Protein AF-A0A2N1TPY8-F1 (afdb_monomer_lite)

Foldseek 3Di:
DDLVVLQVLLVLLVVLCVVCVVPPDQPLVVLVVVLCVVQVHDGLSVCCVSPVPSSVVSSVSSVVVVSD

Secondary structure (DSSP, 8-state):
--HHHHHHHHHHHHHHHHHHHTTS--HHHHHHHHHHHHHT-SSHHHHHHH-HHHHHHHHHHHHHTT--

Sequence (68 aa):
MTAQQLLCDLAIAERNMEVQLKYNRLRYSNEVSNMFTVNDVSTYYDLIQKNIRQALALRRLAKREHLL

Radius of gyration: 11.15 Å; chains: 1; bounding box: 24×26×27 Å

pLDDT: mean 84.87, std 9.69, range [54.66, 92.56]

Structure (mmCIF, N/CA/C/O backbone):
data_AF-A0A2N1TPY8-F1
#
_entry.id   AF-A0A2N1TPY8-F1
#
loop_
_atom_site.group_PDB
_atom_site.id
_atom_site.type_symbol
_atom_site.label_atom_id
_atom_site.label_alt_id
_atom_site.label_comp_id
_atom_site.label_asym_id
_atom_site.label_entity_id
_atom_site.label_seq_id
_atom_site.pdbx_PDB_ins_code
_atom_site.Cartn_x
_atom_site.Cartn_y
_atom_site.Cartn_z
_atom_site.occupancy
_atom_site.B_iso_or_equiv
_atom_site.auth_seq_id
_atom_site.auth_comp_id
_atom_site.auth_asym_id
_atom_site.auth_atom_id
_atom_site.pdbx_PDB_model_num
ATOM 1 N N . MET A 1 1 ? 7.458 14.476 9.187 1.00 68.31 1 MET A N 1
ATOM 2 C CA . MET A 1 1 ? 6.873 13.909 7.953 1.00 68.31 1 MET A CA 1
ATOM 3 C C . MET A 1 1 ? 5.369 13.972 8.097 1.00 68.31 1 MET A C 1
ATOM 5 O O . MET A 1 1 ? 4.874 13.585 9.150 1.00 68.31 1 MET A O 1
ATOM 9 N N . THR A 1 2 ? 4.666 14.507 7.106 1.00 86.75 2 THR A N 1
ATOM 10 C CA . THR A 1 2 ? 3.200 14.609 7.145 1.00 86.75 2 THR A CA 1
ATOM 11 C C . THR A 1 2 ? 2.551 13.294 6.701 1.00 86.75 2 THR A C 1
ATOM 13 O O . THR A 1 2 ? 3.176 12.494 6.004 1.00 86.75 2 THR A O 1
ATOM 16 N N . ALA A 1 3 ? 1.291 13.061 7.086 1.00 84.50 3 ALA A N 1
ATOM 17 C CA . ALA A 1 3 ? 0.523 11.900 6.620 1.00 84.50 3 ALA A CA 1
ATOM 18 C C . ALA A 1 3 ? 0.411 11.869 5.084 1.00 84.50 3 ALA A C 1
ATOM 20 O O . ALA A 1 3 ? 0.507 10.808 4.477 1.00 84.50 3 ALA A O 1
ATOM 21 N N . GLN A 1 4 ? 0.309 13.045 4.456 1.00 87.38 4 GLN A N 1
ATOM 22 C CA . GLN A 1 4 ? 0.284 13.194 3.002 1.00 87.38 4 GLN A CA 1
ATOM 23 C C . GLN A 1 4 ? 1.600 12.750 2.343 1.00 87.38 4 GLN A C 1
ATOM 25 O O . GLN A 1 4 ? 1.568 12.036 1.350 1.00 87.38 4 GLN A O 1
ATOM 30 N N . GLN A 1 5 ? 2.755 13.104 2.919 1.00 89.19 5 GLN A N 1
ATOM 31 C CA . GLN A 1 5 ? 4.055 12.627 2.428 1.00 89.19 5 GLN A CA 1
ATOM 32 C C . GLN A 1 5 ? 4.189 11.106 2.555 1.00 89.19 5 GLN A C 1
ATOM 34 O O . GLN A 1 5 ? 4.690 10.460 1.644 1.00 89.19 5 GLN A O 1
ATOM 39 N N . LEU A 1 6 ? 3.719 10.523 3.664 1.00 89.81 6 LEU A N 1
ATOM 40 C CA . LEU A 1 6 ? 3.741 9.071 3.859 1.00 89.81 6 LEU A CA 1
ATOM 41 C C . LEU A 1 6 ? 2.851 8.344 2.848 1.00 89.81 6 LEU A C 1
ATOM 43 O O . LEU A 1 6 ? 3.261 7.325 2.306 1.00 89.81 6 LEU A O 1
ATOM 47 N N . LEU A 1 7 ? 1.658 8.878 2.586 1.00 91.06 7 LEU A N 1
ATOM 48 C CA . LEU A 1 7 ? 0.745 8.336 1.586 1.00 91.06 7 LEU A CA 1
ATOM 49 C C . LEU A 1 7 ? 1.382 8.360 0.189 1.00 91.06 7 LEU A C 1
ATOM 51 O O . LEU A 1 7 ? 1.360 7.345 -0.501 1.00 91.06 7 LEU A O 1
ATOM 55 N N . CYS A 1 8 ? 1.993 9.486 -0.201 1.00 91.38 8 CYS A N 1
ATOM 56 C CA . CYS A 1 8 ? 2.700 9.595 -1.477 1.00 91.38 8 CYS A CA 1
ATOM 57 C C . CYS A 1 8 ? 3.858 8.597 -1.574 1.00 91.38 8 CYS A C 1
ATOM 59 O O . CYS A 1 8 ? 3.979 7.917 -2.587 1.00 91.38 8 CYS A O 1
ATOM 61 N N . ASP A 1 9 ? 4.674 8.472 -0.523 1.00 90.50 9 ASP A N 1
ATOM 62 C CA . ASP A 1 9 ? 5.792 7.527 -0.498 1.00 90.50 9 ASP A CA 1
ATOM 63 C C . ASP A 1 9 ? 5.301 6.071 -0.674 1.00 90.50 9 ASP A C 1
ATOM 65 O O . ASP A 1 9 ? 5.891 5.299 -1.426 1.00 90.50 9 ASP A O 1
ATOM 69 N N . LEU A 1 10 ? 4.202 5.684 -0.017 1.00 89.81 10 LEU A N 1
ATOM 70 C CA . LEU A 1 10 ? 3.629 4.338 -0.155 1.00 89.81 10 LEU A CA 1
ATOM 71 C C . LEU A 1 10 ? 3.032 4.098 -1.550 1.00 89.81 10 LEU A C 1
ATOM 73 O O . LEU A 1 10 ? 3.241 3.033 -2.121 1.00 89.81 10 LEU A O 1
ATOM 77 N N . ALA A 1 11 ? 2.365 5.097 -2.133 1.00 89.00 11 ALA A N 1
ATOM 78 C CA . ALA A 1 11 ? 1.833 5.008 -3.493 1.00 89.00 11 ALA A CA 1
ATOM 79 C C . ALA A 1 11 ? 2.946 4.904 -4.555 1.00 89.00 11 ALA A C 1
ATOM 81 O O . ALA A 1 11 ? 2.823 4.159 -5.527 1.00 89.00 11 ALA A O 1
ATOM 82 N N . ILE A 1 12 ? 4.061 5.621 -4.368 1.00 89.31 12 ILE A N 1
ATOM 83 C CA . ILE A 1 12 ? 5.251 5.495 -5.226 1.00 89.31 12 ILE A CA 1
ATOM 84 C C . ILE A 1 12 ? 5.834 4.084 -5.109 1.00 89.31 12 ILE A C 1
ATOM 86 O O . ILE A 1 12 ? 6.132 3.463 -6.129 1.00 89.31 12 ILE A O 1
ATOM 90 N N . ALA A 1 13 ? 5.956 3.569 -3.883 1.00 88.12 13 ALA A N 1
ATOM 91 C CA . ALA A 1 13 ? 6.470 2.228 -3.638 1.00 88.12 13 ALA A CA 1
ATOM 92 C C . ALA A 1 13 ? 5.602 1.139 -4.287 1.00 88.12 13 ALA A C 1
ATOM 94 O O . ALA A 1 13 ? 6.144 0.222 -4.896 1.00 88.12 13 ALA A O 1
ATOM 95 N N . GLU A 1 14 ? 4.274 1.258 -4.212 1.00 86.75 14 GLU A N 1
ATOM 96 C CA . GLU A 1 14 ? 3.330 0.356 -4.881 1.00 86.75 14 GLU A CA 1
ATOM 97 C C . GLU A 1 14 ? 3.495 0.383 -6.406 1.00 86.75 14 GLU A C 1
ATOM 99 O O . GLU A 1 14 ? 3.655 -0.662 -7.036 1.00 86.75 14 GLU A O 1
ATOM 104 N N . ARG A 1 15 ? 3.572 1.575 -7.004 1.00 86.12 15 ARG A N 1
ATOM 105 C CA . ARG A 1 15 ? 3.803 1.717 -8.447 1.00 86.12 15 ARG A CA 1
ATOM 106 C C . ARG A 1 15 ? 5.143 1.116 -8.882 1.00 86.12 15 ARG A C 1
ATOM 108 O O . ARG A 1 15 ? 5.220 0.431 -9.901 1.00 86.12 15 ARG A O 1
ATOM 115 N N . ASN A 1 16 ? 6.211 1.368 -8.128 1.00 84.25 16 ASN A N 1
ATOM 116 C CA . ASN A 1 16 ? 7.537 0.820 -8.424 1.00 84.25 16 ASN A CA 1
ATOM 117 C C . ASN A 1 16 ? 7.583 -0.702 -8.210 1.00 84.25 16 ASN A C 1
ATOM 119 O O . ASN A 1 16 ? 8.279 -1.407 -8.945 1.00 84.25 16 ASN A O 1
ATOM 123 N N . MET A 1 17 ? 6.798 -1.217 -7.260 1.00 81.69 17 MET A N 1
ATOM 124 C CA . MET A 1 17 ? 6.612 -2.647 -7.042 1.00 81.69 17 MET A CA 1
ATOM 125 C C . MET A 1 17 ? 5.956 -3.312 -8.250 1.00 81.69 17 MET A C 1
ATOM 127 O O . MET A 1 17 ? 6.446 -4.350 -8.675 1.00 81.69 17 MET A O 1
ATOM 131 N N . GLU A 1 18 ? 4.898 -2.745 -8.837 1.00 74.50 18 GLU A N 1
ATOM 132 C CA . GLU A 1 18 ? 4.261 -3.316 -10.038 1.00 74.50 18 GLU A CA 1
ATOM 133 C C . GLU A 1 18 ? 5.245 -3.446 -11.211 1.00 74.50 18 GLU A C 1
ATOM 135 O O . GLU A 1 18 ? 5.247 -4.451 -11.926 1.00 74.50 18 GLU A O 1
ATOM 140 N N . VAL A 1 19 ? 6.138 -2.463 -11.373 1.00 69.31 19 VAL A N 1
ATOM 141 C CA . VAL A 1 19 ? 7.191 -2.488 -12.399 1.00 69.31 19 VAL A CA 1
ATOM 142 C C . VAL A 1 19 ? 8.219 -3.593 -12.119 1.00 69.31 19 VAL A C 1
ATOM 144 O O . VAL A 1 19 ? 8.631 -4.301 -13.041 1.00 69.31 19 VAL A O 1
ATOM 147 N N . GLN A 1 20 ? 8.620 -3.774 -10.857 1.00 66.75 20 GLN A N 1
ATOM 148 C CA . GLN A 1 20 ? 9.624 -4.767 -10.456 1.00 66.75 20 GLN A CA 1
ATOM 149 C C . GLN A 1 20 ? 9.069 -6.192 -10.267 1.00 66.75 20 GLN A C 1
ATOM 151 O O . GLN A 1 20 ? 9.808 -7.160 -10.451 1.00 66.75 20 GLN A O 1
ATOM 156 N N . LEU A 1 21 ? 7.774 -6.360 -9.975 1.00 60.75 21 LEU A N 1
ATOM 157 C CA . LEU A 1 21 ? 7.093 -7.659 -9.848 1.00 60.75 21 LEU A CA 1
ATOM 158 C C . LEU A 1 21 ? 7.164 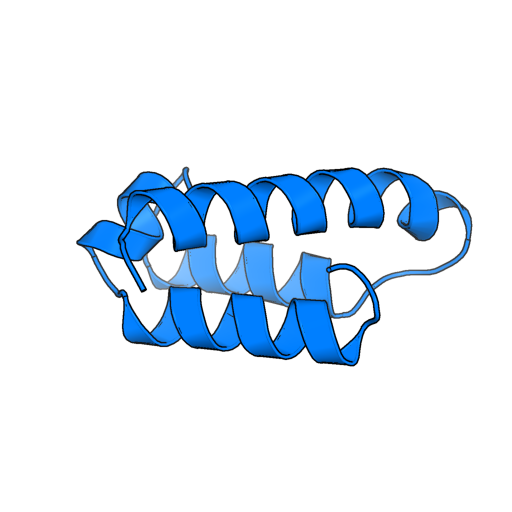-8.4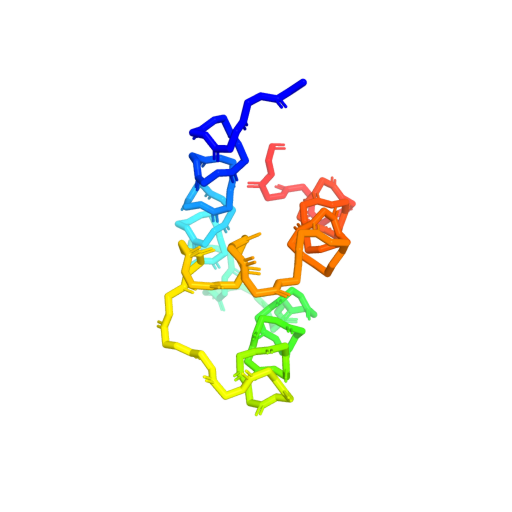84 -11.130 1.00 60.75 21 LEU A C 1
ATOM 160 O O . LEU A 1 21 ? 7.134 -9.713 -11.084 1.00 60.75 21 LEU A O 1
ATOM 164 N N . LYS A 1 22 ? 7.329 -7.810 -12.270 1.00 57.12 22 LYS A N 1
ATOM 165 C CA . LYS A 1 22 ? 7.588 -8.440 -13.564 1.00 57.12 22 LYS A CA 1
ATOM 166 C C . LYS A 1 22 ? 8.898 -9.250 -13.585 1.00 57.12 22 LYS A C 1
ATOM 168 O O . LYS A 1 22 ? 9.071 -10.070 -14.482 1.00 57.12 22 LYS A O 1
ATOM 173 N N . TYR A 1 23 ? 9.789 -9.043 -12.607 1.00 56.53 23 TYR A N 1
ATOM 174 C CA . TYR A 1 23 ? 11.134 -9.622 -12.559 1.00 56.53 23 TYR A CA 1
ATOM 175 C C . TYR A 1 23 ? 11.473 -10.429 -11.293 1.00 56.53 23 TYR A C 1
ATOM 177 O O . TYR A 1 23 ? 12.421 -11.207 -11.355 1.00 56.53 23 TYR A O 1
ATOM 185 N N . ASN A 1 24 ? 10.742 -10.305 -10.174 1.00 54.66 24 ASN A N 1
ATOM 186 C CA . ASN A 1 24 ? 10.743 -11.286 -9.069 1.00 54.66 24 ASN A CA 1
ATOM 187 C C . ASN A 1 24 ? 9.751 -10.905 -7.951 1.00 54.66 24 ASN A C 1
ATOM 189 O O . ASN A 1 24 ? 9.438 -9.733 -7.753 1.00 54.66 24 ASN A O 1
ATOM 193 N N . ARG A 1 25 ? 9.273 -11.901 -7.186 1.00 59.28 25 ARG A N 1
ATOM 194 C CA . ARG A 1 25 ? 8.346 -11.712 -6.049 1.00 59.28 25 ARG A CA 1
ATOM 195 C C . ARG A 1 25 ? 8.981 -10.864 -4.941 1.00 59.28 25 ARG A C 1
ATOM 197 O O . ARG A 1 25 ? 9.874 -11.327 -4.234 1.00 59.28 25 ARG A O 1
ATOM 204 N N . LEU A 1 26 ? 8.466 -9.648 -4.771 1.00 67.38 26 LEU A N 1
ATOM 205 C CA . LEU A 1 26 ? 8.901 -8.694 -3.754 1.00 67.38 26 LEU A CA 1
ATOM 206 C C . LEU A 1 26 ? 8.249 -8.980 -2.401 1.00 67.38 26 LEU A C 1
ATOM 208 O O . LEU A 1 26 ? 7.028 -9.105 -2.280 1.00 67.38 26 LEU A O 1
ATOM 212 N N . ARG A 1 27 ? 9.088 -9.045 -1.367 1.00 79.44 27 ARG A N 1
ATOM 213 C CA . ARG A 1 27 ? 8.699 -9.217 0.036 1.00 79.44 27 ARG A CA 1
ATOM 214 C C . ARG A 1 27 ? 7.825 -8.050 0.519 1.00 79.44 27 ARG A C 1
ATOM 216 O O . ARG A 1 27 ? 6.946 -8.276 1.348 1.00 79.44 27 ARG A O 1
ATOM 223 N N . TYR A 1 28 ? 7.978 -6.865 -0.076 1.00 83.12 28 TYR A N 1
ATOM 224 C CA . TYR A 1 28 ? 7.092 -5.719 0.126 1.00 83.12 28 TYR A CA 1
ATOM 225 C C . TYR A 1 28 ? 5.609 -6.019 -0.145 1.00 83.12 28 TYR A C 1
ATOM 227 O O . TYR A 1 28 ? 4.774 -5.705 0.698 1.00 83.12 28 TYR A O 1
ATOM 235 N N . SER A 1 29 ? 5.276 -6.684 -1.259 1.00 83.88 29 SER A N 1
ATOM 236 C CA . SER A 1 29 ? 3.882 -6.998 -1.625 1.00 83.88 29 SER A CA 1
ATOM 237 C C . SER A 1 29 ? 3.191 -7.852 -0.562 1.00 83.88 29 SER A C 1
ATOM 239 O O . SER A 1 29 ? 2.090 -7.535 -0.117 1.00 83.88 29 SER A O 1
ATOM 241 N N . ASN A 1 30 ? 3.881 -8.899 -0.104 1.00 87.06 30 ASN A N 1
ATOM 242 C CA . ASN A 1 30 ? 3.356 -9.796 0.920 1.00 87.06 30 ASN A CA 1
ATOM 243 C C . ASN A 1 30 ? 3.136 -9.062 2.246 1.00 87.06 30 ASN A C 1
ATOM 245 O O . ASN A 1 30 ? 2.127 -9.294 2.909 1.00 87.06 30 ASN A O 1
ATOM 249 N N . GLU A 1 31 ? 4.052 -8.167 2.628 1.00 88.31 31 GLU A N 1
ATOM 250 C CA . GLU A 1 31 ? 3.887 -7.368 3.843 1.00 88.31 31 GLU A CA 1
ATOM 251 C C . GLU A 1 31 ? 2.751 -6.353 3.725 1.00 88.31 31 GLU A C 1
ATOM 253 O O . GLU A 1 31 ? 2.007 -6.178 4.685 1.00 88.31 31 GLU A O 1
ATOM 258 N N . VAL A 1 32 ? 2.547 -5.729 2.561 1.00 89.19 32 VAL A N 1
ATOM 259 C CA . VAL A 1 32 ? 1.377 -4.866 2.334 1.00 89.19 32 VAL A CA 1
ATOM 260 C C . VAL A 1 32 ? 0.087 -5.663 2.534 1.00 89.19 32 VAL A C 1
ATOM 262 O O . VAL A 1 32 ? -0.745 -5.269 3.352 1.00 89.19 32 VAL A O 1
ATOM 265 N N . SER A 1 33 ? -0.060 -6.813 1.867 1.00 88.56 33 SER A N 1
ATOM 266 C CA . SER A 1 33 ? -1.255 -7.658 1.997 1.00 88.56 33 SER A CA 1
ATOM 267 C C . SER A 1 33 ? -1.478 -8.143 3.430 1.00 88.56 33 SER A C 1
ATOM 269 O O . SER A 1 33 ? -2.607 -8.123 3.924 1.00 88.56 33 SER A O 1
ATOM 271 N N . ASN A 1 34 ? -0.408 -8.533 4.127 1.00 90.81 34 ASN A N 1
ATOM 272 C CA . ASN A 1 34 ? -0.475 -8.947 5.524 1.00 90.81 34 ASN A CA 1
ATOM 273 C C . ASN A 1 34 ? -0.939 -7.793 6.427 1.00 90.81 34 ASN A C 1
ATOM 275 O O . ASN A 1 34 ? -1.862 -7.961 7.217 1.00 90.81 34 ASN A O 1
ATOM 279 N N . MET A 1 35 ? -0.371 -6.594 6.270 1.00 90.38 35 MET A N 1
ATOM 280 C CA . MET A 1 35 ? -0.752 -5.422 7.065 1.00 90.38 35 MET A CA 1
ATOM 281 C C . MET A 1 35 ? -2.192 -4.981 6.782 1.00 90.38 35 MET A C 1
ATOM 283 O O . MET A 1 35 ? -2.903 -4.604 7.711 1.00 90.38 35 MET A O 1
ATOM 287 N N . PHE A 1 36 ? -2.658 -5.069 5.538 1.00 91.81 36 PHE A N 1
ATOM 288 C CA . PHE A 1 36 ? -4.047 -4.750 5.195 1.00 91.81 36 PHE A CA 1
ATOM 289 C C . PHE A 1 36 ? -5.018 -5.745 5.840 1.00 91.81 36 PHE A C 1
ATOM 291 O O . PHE A 1 36 ? -6.016 -5.338 6.428 1.00 91.81 36 PHE A O 1
ATOM 298 N N . THR A 1 37 ? -4.663 -7.033 5.836 1.00 91.38 37 THR A N 1
ATOM 299 C CA . THR A 1 37 ? -5.460 -8.102 6.456 1.00 91.38 37 THR A CA 1
ATOM 300 C C . THR A 1 37 ? -5.482 -7.984 7.982 1.00 91.38 37 THR A C 1
ATOM 302 O O . THR A 1 37 ? -6.544 -8.015 8.593 1.00 91.38 37 THR A O 1
ATOM 305 N N . VAL A 1 38 ? -4.319 -7.800 8.618 1.00 92.56 38 VAL A N 1
ATOM 306 C CA . VAL A 1 38 ? -4.182 -7.711 10.084 1.00 92.56 38 VAL A CA 1
ATOM 307 C C . VAL A 1 38 ? -4.891 -6.485 10.652 1.00 92.56 38 VAL A C 1
ATOM 309 O O . VAL A 1 38 ? -5.439 -6.548 11.752 1.00 92.56 38 VAL A O 1
ATOM 312 N N . ASN A 1 39 ? -4.878 -5.365 9.928 1.00 89.00 39 ASN A N 1
ATOM 313 C CA . ASN A 1 39 ? -5.540 -4.146 10.386 1.00 89.00 39 ASN A CA 1
ATOM 314 C C . ASN A 1 39 ? -6.954 -4.014 9.847 1.00 89.00 39 ASN A C 1
ATOM 316 O O . ASN A 1 39 ? -7.586 -3.028 10.202 1.00 89.00 39 ASN A O 1
ATOM 320 N N . ASP A 1 40 ? -7.457 -4.951 9.043 1.00 92.31 40 ASP A N 1
ATOM 321 C CA . ASP A 1 40 ? -8.774 -4.856 8.406 1.00 92.31 40 ASP A CA 1
ATOM 322 C C . ASP A 1 40 ? -8.963 -3.485 7.725 1.00 92.31 40 ASP A C 1
ATOM 324 O O . ASP A 1 40 ? -9.794 -2.662 8.118 1.00 92.31 40 ASP A O 1
ATOM 328 N N . VAL A 1 41 ? -8.059 -3.178 6.791 1.00 92.50 41 VAL A N 1
ATOM 329 C CA . VAL A 1 41 ? -8.032 -1.921 6.028 1.00 92.50 41 VAL A CA 1
ATOM 330 C C . VAL A 1 41 ? -7.867 -2.202 4.544 1.00 92.50 41 VAL A C 1
ATOM 332 O O . VAL A 1 41 ? -7.204 -3.158 4.149 1.00 92.50 41 VAL A O 1
ATOM 335 N N . SER A 1 42 ? -8.457 -1.341 3.715 1.00 88.31 42 SER A N 1
ATOM 336 C CA . SER A 1 42 ? -8.435 -1.487 2.253 1.00 88.31 42 SER A CA 1
ATOM 337 C C . SER A 1 42 ? -7.557 -0.452 1.551 1.00 88.31 42 SER A C 1
ATOM 339 O O . SER A 1 42 ? -7.262 -0.607 0.370 1.00 88.31 42 SER A O 1
ATOM 341 N N . THR A 1 43 ? -7.131 0.606 2.250 1.00 89.38 43 THR A N 1
ATOM 342 C CA . THR A 1 43 ? -6.301 1.669 1.671 1.00 89.38 43 THR A CA 1
ATOM 343 C C . THR A 1 43 ? -5.123 2.028 2.574 1.00 89.38 43 THR A C 1
ATOM 345 O O . THR A 1 43 ? -5.180 1.895 3.800 1.00 89.38 43 THR A O 1
ATOM 348 N N . TYR A 1 44 ? -4.048 2.566 1.984 1.00 90.56 44 TYR A N 1
ATOM 349 C CA . TYR A 1 44 ? -2.938 3.122 2.767 1.00 90.56 44 TYR A CA 1
ATOM 350 C C . TYR A 1 44 ? -3.380 4.290 3.649 1.00 90.56 44 TYR A C 1
ATOM 352 O O . TYR A 1 44 ? -2.794 4.501 4.708 1.00 90.56 44 TYR A O 1
ATOM 360 N N . TYR A 1 45 ? -4.408 5.038 3.244 1.00 90.88 45 TYR A N 1
ATOM 361 C CA . TYR A 1 45 ? -4.955 6.118 4.058 1.00 90.88 45 TYR A CA 1
ATOM 362 C C . TYR A 1 45 ? -5.546 5.575 5.363 1.00 90.88 45 TYR A C 1
ATOM 364 O O . TYR A 1 45 ? -5.174 6.038 6.443 1.00 90.88 45 TYR A O 1
ATOM 372 N N . ASP A 1 46 ? -6.369 4.530 5.266 1.00 90.81 46 ASP A N 1
ATOM 373 C CA . ASP A 1 46 ? -6.957 3.857 6.426 1.00 90.81 46 ASP A CA 1
ATOM 374 C C . ASP A 1 46 ? -5.871 3.246 7.315 1.00 90.81 46 ASP A C 1
ATOM 376 O O . ASP A 1 46 ? -5.923 3.368 8.539 1.00 90.81 46 ASP A O 1
ATOM 380 N N . LEU A 1 47 ? -4.831 2.653 6.714 1.00 91.31 47 LEU A N 1
ATOM 381 C CA . LEU A 1 47 ? -3.691 2.119 7.457 1.00 91.31 47 LEU A CA 1
ATOM 382 C C . LEU A 1 47 ? -2.937 3.218 8.220 1.00 91.31 47 LEU A C 1
ATOM 384 O O . LEU A 1 47 ? -2.559 3.016 9.372 1.00 91.31 47 LEU A O 1
ATOM 388 N N . ILE A 1 48 ? -2.720 4.385 7.609 1.00 91.44 48 ILE A N 1
ATOM 389 C CA . ILE A 1 48 ? -2.054 5.520 8.263 1.00 91.44 48 ILE A CA 1
ATOM 390 C C . ILE A 1 48 ? -2.893 6.034 9.437 1.00 91.44 48 ILE A C 1
ATOM 392 O O . ILE A 1 48 ? -2.326 6.327 10.492 1.00 91.44 48 ILE A O 1
ATOM 396 N N . GLN A 1 49 ? -4.217 6.126 9.276 1.00 90.56 49 GLN A N 1
ATOM 397 C CA . GLN A 1 49 ? -5.115 6.579 10.340 1.00 9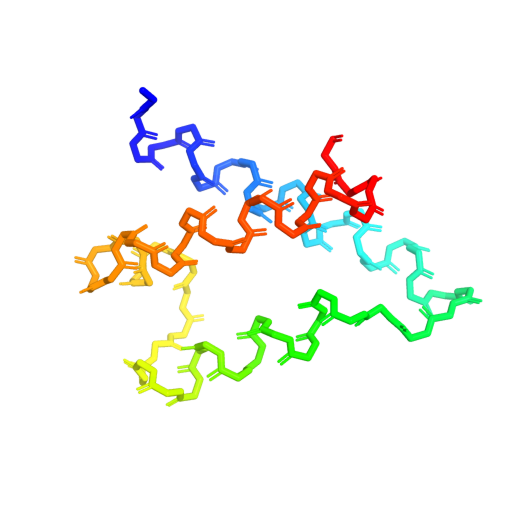0.56 49 GLN A CA 1
ATOM 398 C C . GLN A 1 49 ? -5.229 5.569 11.486 1.00 90.56 49 GLN A C 1
ATOM 400 O O . GLN A 1 49 ? -5.147 5.953 12.652 1.00 90.56 49 GLN A O 1
ATOM 405 N N . LYS A 1 50 ? -5.386 4.281 11.166 1.00 91.12 50 LYS A N 1
ATOM 406 C CA . LYS A 1 50 ? -5.583 3.209 12.150 1.00 91.12 50 LYS A CA 1
ATOM 407 C C . LYS A 1 50 ? -4.281 2.819 12.846 1.00 91.12 50 LYS A C 1
ATOM 409 O O . LYS A 1 50 ? -4.270 2.586 14.052 1.00 91.12 50 LYS A O 1
ATOM 414 N N . ASN A 1 51 ? -3.175 2.749 12.102 1.00 89.94 51 ASN A N 1
ATOM 415 C CA . ASN A 1 51 ? -1.890 2.274 12.608 1.00 89.94 51 ASN A CA 1
ATOM 416 C C . ASN A 1 51 ? -0.681 2.891 11.880 1.00 89.94 51 ASN A C 1
ATOM 418 O O . ASN A 1 51 ? 0.050 2.242 11.123 1.00 89.94 51 ASN A O 1
ATOM 422 N N . ILE A 1 52 ? -0.397 4.154 12.203 1.00 89.56 52 ILE A N 1
ATOM 423 C CA . ILE A 1 52 ? 0.732 4.901 11.632 1.00 89.56 52 ILE A CA 1
ATOM 424 C C . ILE A 1 52 ? 2.092 4.199 11.798 1.00 89.56 52 ILE A C 1
ATOM 426 O O . ILE A 1 52 ? 2.979 4.349 10.957 1.00 89.56 52 ILE A O 1
ATOM 430 N N . ARG A 1 53 ? 2.283 3.407 12.865 1.00 91.12 53 ARG A N 1
ATOM 431 C CA . ARG A 1 53 ? 3.547 2.696 13.119 1.00 91.12 53 ARG A CA 1
ATOM 432 C C . ARG A 1 53 ? 3.823 1.648 12.047 1.00 91.12 53 ARG A C 1
ATOM 434 O O . ARG A 1 53 ? 4.962 1.529 11.600 1.00 91.12 53 ARG A O 1
ATOM 441 N N . GLN A 1 54 ? 2.798 0.921 11.620 1.00 89.88 54 GLN A N 1
ATOM 442 C CA . GLN A 1 54 ? 2.943 -0.089 10.578 1.00 89.88 54 GLN A CA 1
ATOM 443 C C . GLN A 1 54 ? 3.060 0.532 9.186 1.00 89.88 54 GLN A C 1
ATOM 445 O O . GLN A 1 54 ? 3.902 0.095 8.404 1.00 89.88 54 GLN A O 1
ATOM 450 N N . ALA A 1 55 ? 2.349 1.629 8.910 1.00 90.62 55 ALA A N 1
ATOM 451 C CA . ALA A 1 55 ? 2.562 2.401 7.684 1.00 90.62 55 ALA A CA 1
ATOM 452 C C . ALA A 1 55 ? 4.018 2.914 7.569 1.00 90.62 55 ALA A C 1
ATOM 454 O O . ALA A 1 55 ? 4.645 2.839 6.510 1.00 90.62 55 ALA A O 1
ATOM 455 N N . LEU A 1 56 ? 4.615 3.363 8.681 1.00 91.75 56 LEU A N 1
ATOM 456 C CA . LEU A 1 56 ? 6.036 3.726 8.735 1.00 91.75 56 LEU A CA 1
ATOM 457 C C . LEU A 1 56 ? 6.971 2.527 8.528 1.00 91.75 56 LEU A C 1
ATOM 459 O O . LEU A 1 56 ? 8.038 2.689 7.930 1.00 91.75 56 LEU A O 1
ATOM 463 N N . ALA A 1 57 ? 6.603 1.345 9.025 1.00 91.81 57 ALA A N 1
ATOM 464 C CA . ALA A 1 57 ? 7.370 0.121 8.816 1.00 91.81 57 ALA A CA 1
ATOM 465 C C . ALA A 1 57 ? 7.378 -0.285 7.335 1.00 91.81 57 ALA A C 1
ATOM 467 O O . ALA A 1 57 ? 8.454 -0.549 6.796 1.00 91.81 5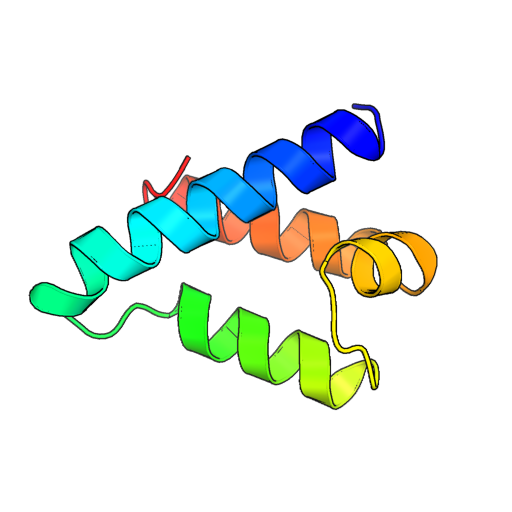7 ALA A O 1
ATOM 468 N N . LEU A 1 58 ? 6.225 -0.214 6.658 1.00 90.25 58 LEU A N 1
ATOM 469 C CA . LEU A 1 58 ? 6.125 -0.421 5.211 1.00 90.25 58 LEU A CA 1
ATOM 470 C C . LEU A 1 58 ? 7.027 0.549 4.454 1.00 90.25 58 LEU A C 1
ATOM 472 O O . LEU A 1 58 ? 7.836 0.126 3.638 1.00 90.25 58 LEU A O 1
ATOM 476 N N . ARG A 1 59 ? 6.999 1.841 4.782 1.00 90.31 59 ARG A N 1
ATOM 477 C CA . ARG A 1 59 ? 7.897 2.815 4.145 1.00 90.31 59 ARG A CA 1
ATOM 478 C C . ARG A 1 59 ? 9.381 2.462 4.316 1.00 90.31 59 ARG A C 1
ATOM 480 O O . ARG A 1 59 ? 10.173 2.643 3.394 1.00 90.31 59 ARG A O 1
ATOM 487 N N . ARG A 1 60 ? 9.792 1.981 5.494 1.00 90.62 60 ARG A N 1
ATOM 488 C CA . ARG A 1 60 ? 11.182 1.537 5.717 1.00 90.62 60 ARG A CA 1
ATOM 489 C C . ARG A 1 60 ? 11.521 0.313 4.871 1.00 90.62 60 ARG A C 1
ATOM 491 O O . ARG A 1 60 ? 12.629 0.246 4.347 1.00 90.62 60 ARG A O 1
ATOM 498 N N . LEU A 1 61 ? 10.582 -0.621 4.735 1.00 89.62 61 LEU A N 1
ATOM 499 C CA . LEU A 1 61 ? 10.735 -1.792 3.879 1.00 89.62 61 LEU A CA 1
ATOM 500 C C . LEU A 1 61 ? 10.863 -1.382 2.406 1.00 89.62 61 LEU A C 1
ATOM 502 O O . LEU A 1 61 ? 11.815 -1.795 1.757 1.00 89.62 61 LEU A O 1
ATOM 506 N N . ALA A 1 62 ? 10.005 -0.476 1.930 1.00 88.31 62 ALA A N 1
ATOM 507 C CA . ALA A 1 62 ? 10.077 0.088 0.582 1.00 88.31 62 ALA A CA 1
ATOM 508 C C . ALA A 1 62 ? 11.441 0.730 0.289 1.00 88.31 62 ALA A C 1
ATOM 510 O O . ALA A 1 62 ? 12.045 0.451 -0.741 1.00 88.31 62 ALA A O 1
ATOM 511 N N . LYS A 1 63 ? 11.984 1.527 1.222 1.00 88.31 63 LYS A N 1
ATOM 512 C CA . LYS A 1 63 ? 13.343 2.082 1.082 1.00 88.31 63 LYS A CA 1
ATOM 513 C C . LYS A 1 63 ? 14.421 1.004 1.015 1.00 88.31 63 LYS A C 1
ATOM 515 O O . LYS A 1 63 ? 15.367 1.135 0.250 1.00 88.31 63 LYS A O 1
ATOM 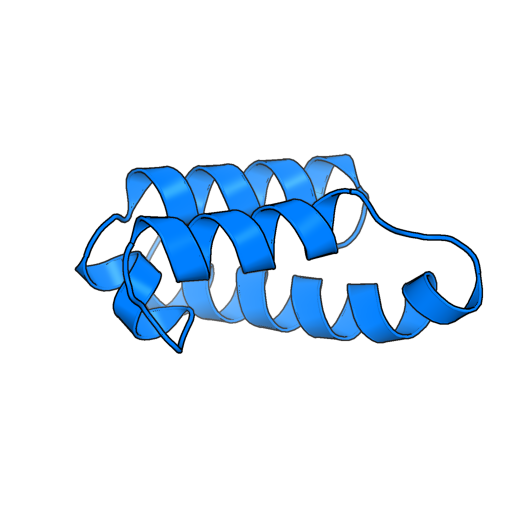520 N N . ARG A 1 64 ? 14.300 -0.045 1.832 1.00 86.75 64 ARG A N 1
ATOM 521 C CA . ARG A 1 64 ? 15.259 -1.158 1.859 1.00 86.75 64 ARG A CA 1
ATOM 522 C C . ARG A 1 64 ? 15.222 -1.979 0.569 1.00 86.75 64 ARG A C 1
ATOM 524 O O . ARG A 1 64 ? 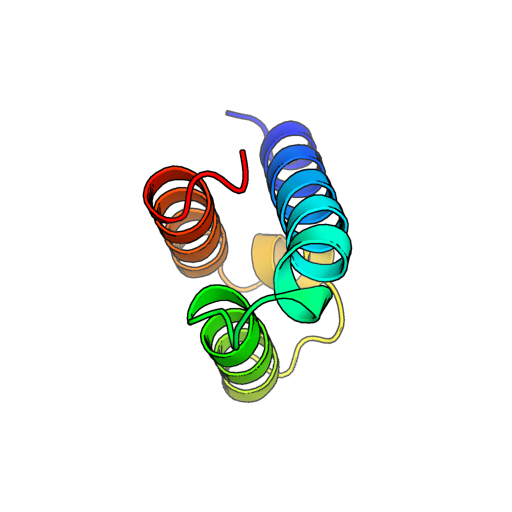16.252 -2.498 0.162 1.00 86.75 64 ARG A O 1
ATOM 531 N N . GLU A 1 65 ? 14.053 -2.090 -0.049 1.00 83.75 65 GLU A N 1
ATOM 532 C CA . GLU A 1 65 ? 13.840 -2.801 -1.314 1.00 83.75 65 GLU A CA 1
ATOM 533 C C . GLU A 1 65 ? 14.025 -1.895 -2.546 1.00 83.75 65 GLU A C 1
ATOM 535 O O . GLU A 1 65 ? 13.752 -2.327 -3.659 1.00 83.75 65 GLU A O 1
ATOM 540 N N . HIS A 1 66 ? 14.533 -0.665 -2.374 1.00 82.62 66 HIS A N 1
ATOM 541 C CA . HIS A 1 66 ? 14.756 0.303 -3.459 1.00 82.62 66 HIS A CA 1
ATOM 542 C C . HIS A 1 66 ? 13.491 0.611 -4.283 1.00 82.62 66 HIS A C 1
ATOM 544 O O . HIS A 1 66 ? 13.551 0.819 -5.494 1.00 82.62 66 HIS A O 1
ATOM 550 N N . LEU A 1 67 ? 12.337 0.645 -3.611 1.00 81.06 67 LEU A N 1
ATOM 551 C CA . LEU A 1 67 ? 11.040 1.015 -4.186 1.00 81.06 67 LEU A CA 1
ATOM 552 C C . LEU A 1 67 ? 10.728 2.512 -4.023 1.00 81.06 67 LEU A C 1
ATOM 554 O O . LEU A 1 67 ? 9.738 2.991 -4.571 1.00 81.06 67 LEU A O 1
ATOM 558 N N . LEU A 1 68 ? 11.558 3.239 -3.268 1.00 80.12 68 LEU A N 1
ATOM 559 C CA . LEU A 1 68 ? 11.455 4.669 -2.965 1.00 80.12 68 LEU A CA 1
ATOM 560 C C . LEU A 1 68 ? 12.707 5.422 -3.403 1.00 80.12 68 LEU A C 1
ATOM 562 O O . LEU A 1 68 ? 13.809 4.880 -3.159 1.00 80.12 68 LEU A O 1
#